Protein AF-A0AAD7WMU8-F1 (afdb_monomer_lite)

Foldseek 3Di:
DLVVLLVVLVVVVVVVCPPPPAQDKDWLVVSQVSSVVVCVVVVDDDPDRDDSVVSVVVNCVVPVQKDWDDDPPIIIIGGPVRVVVNVVVVVVPPCVVVVVVVVVVVVVVCCVVPVPPDDCPDDDPCVVVVVDDPVPVD

Organism: NCBI:txid143900

Sequence (138 aa):
MSAVVFAELVLYIEEARQDEETAPVFRLADLVQLYQSRIEQLGVQLDTRVHSTRLKQRLLAQFPDMRAHTKGKDILMAFEEDLGAALAKACELDSDSDAVHLAHAAQIVRRHMFGEAKPFTGFPEGCQEESVPPLLLA

Radius of gyration: 30.15 Å; chains: 1; bounding box: 74×45×69 Å

pLDDT: mean 85.84, std 9.11, range [57.94, 96.94]

Secondary structure (DSSP, 8-state):
-HHHHHHHHHHHHHHHHH-TTS--EEEHHHHHHHHHHHHHHTT---SS---HHHHHHHHHHH-TTEEEEEETTEEEEEETTTHHHHHHHHHHT-THHHHHHHHHHHHHHHHHHHTT------PPTTHHHHTS-GGG--

Structure (mmCIF, N/CA/C/O backbone):
data_AF-A0AAD7WMU8-F1
#
_entry.id   AF-A0AAD7WMU8-F1
#
loop_
_atom_site.group_PDB
_atom_site.id
_atom_site.type_symbol
_atom_site.label_atom_id
_atom_site.label_alt_id
_atom_site.label_comp_id
_atom_site.label_asym_id
_atom_site.label_entity_id
_atom_site.label_seq_id
_atom_site.pdbx_PDB_ins_code
_atom_site.Cartn_x
_atom_site.Cartn_y
_atom_site.Cartn_z
_atom_site.occupancy
_atom_site.B_iso_or_equiv
_atom_site.auth_seq_id
_atom_site.auth_comp_id
_atom_site.auth_asym_id
_atom_site.auth_atom_id
_atom_site.pdbx_PDB_model_num
ATOM 1 N N . MET A 1 1 ? -12.662 5.233 25.405 1.00 57.94 1 MET A N 1
ATOM 2 C CA . MET A 1 1 ? -11.529 5.765 24.611 1.00 57.94 1 MET A CA 1
ATOM 3 C C . MET A 1 1 ? -11.072 4.826 23.495 1.00 57.94 1 MET A C 1
ATOM 5 O O . MET A 1 1 ? -11.100 5.264 22.358 1.00 57.94 1 MET A O 1
ATOM 9 N N . SER A 1 2 ? -10.788 3.536 23.740 1.00 74.06 2 SER A N 1
ATOM 10 C CA . SER A 1 2 ? -10.477 2.567 22.656 1.00 74.06 2 SER A CA 1
ATOM 11 C C . SER A 1 2 ? -11.542 2.476 21.541 1.00 74.06 2 SER A C 1
ATOM 13 O O . SER A 1 2 ? -11.208 2.160 20.404 1.00 74.06 2 SER A O 1
ATOM 15 N N . ALA A 1 3 ? -12.815 2.751 21.847 1.00 84.50 3 ALA A N 1
ATOM 16 C CA . ALA A 1 3 ? -13.887 2.789 20.851 1.00 84.50 3 ALA A CA 1
ATOM 17 C C . ALA A 1 3 ? -13.800 4.001 19.906 1.00 84.50 3 ALA A C 1
ATOM 19 O O . ALA A 1 3 ? -14.032 3.835 18.719 1.00 84.50 3 ALA A O 1
ATOM 20 N N . VAL A 1 4 ? -13.415 5.181 20.413 1.00 88.19 4 VAL A N 1
ATOM 21 C CA . VAL A 1 4 ? -13.286 6.411 19.606 1.00 88.19 4 VAL A CA 1
ATOM 22 C C . VAL A 1 4 ? -12.143 6.261 18.612 1.00 88.19 4 VAL A C 1
ATOM 24 O O . VAL A 1 4 ? -12.347 6.430 17.4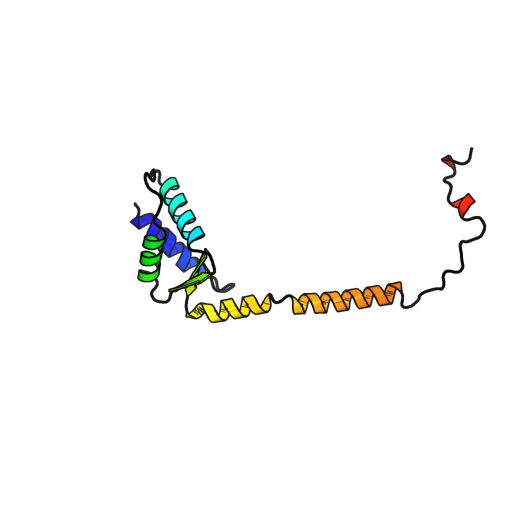21 1.00 88.19 4 VAL A O 1
ATOM 27 N N . VAL A 1 5 ? -10.976 5.820 19.084 1.00 91.19 5 VAL A N 1
ATOM 28 C CA . VAL A 1 5 ? -9.810 5.600 18.214 1.00 91.19 5 VAL A CA 1
ATOM 29 C C . VAL A 1 5 ? -10.068 4.498 17.185 1.00 91.19 5 VAL A C 1
ATOM 31 O O . VAL A 1 5 ? -9.568 4.543 16.067 1.00 91.19 5 VAL A O 1
ATOM 34 N N . PHE A 1 6 ? -10.876 3.497 17.544 1.00 92.62 6 PHE A N 1
ATOM 35 C CA . PHE A 1 6 ? -11.296 2.484 16.583 1.00 92.62 6 PHE A CA 1
ATOM 36 C C . PHE A 1 6 ? -12.246 3.058 15.531 1.00 92.62 6 PHE A C 1
ATOM 38 O O . PHE A 1 6 ? -12.079 2.743 14.363 1.00 92.62 6 PHE A O 1
ATOM 45 N N . ALA A 1 7 ? -13.202 3.902 15.923 1.00 94.06 7 ALA A N 1
ATOM 46 C CA . ALA A 1 7 ? -14.088 4.575 14.980 1.00 94.06 7 ALA A CA 1
ATOM 47 C C . ALA A 1 7 ? -13.308 5.495 14.025 1.00 94.06 7 ALA A C 1
ATOM 49 O O . ALA A 1 7 ? -13.572 5.479 12.833 1.00 94.06 7 ALA A O 1
ATOM 50 N N . GLU A 1 8 ? -12.298 6.221 14.514 1.00 93.31 8 GLU A N 1
ATOM 51 C CA . GLU A 1 8 ? -11.407 7.019 13.658 1.00 93.31 8 GLU A CA 1
ATOM 52 C C . GLU A 1 8 ? -10.622 6.149 12.665 1.00 93.31 8 GLU A C 1
ATOM 54 O O . GLU A 1 8 ? -10.492 6.510 11.501 1.00 93.31 8 GLU A O 1
ATOM 59 N N . LEU A 1 9 ? -10.134 4.980 13.095 1.00 94.81 9 LEU A N 1
ATOM 60 C CA . LEU A 1 9 ? -9.465 4.033 12.199 1.00 94.81 9 LEU A CA 1
ATOM 61 C C . LEU A 1 9 ? -10.416 3.482 11.125 1.00 94.81 9 LEU A C 1
ATOM 63 O O . LEU A 1 9 ? -10.000 3.268 9.992 1.00 94.81 9 LEU A O 1
ATOM 67 N N . VAL A 1 10 ? -11.677 3.236 11.489 1.00 95.50 10 VAL A N 1
ATOM 68 C CA . VAL A 1 10 ? -12.728 2.800 10.559 1.00 95.50 10 VAL A CA 1
ATOM 69 C C . VAL A 1 10 ? -13.016 3.895 9.535 1.00 95.50 10 VAL A C 1
ATOM 71 O O . VAL A 1 10 ? -12.975 3.603 8.346 1.00 95.50 10 VAL A O 1
ATOM 74 N N . LEU A 1 11 ? -13.197 5.143 9.980 1.00 94.94 11 LEU A N 1
ATOM 75 C CA . LEU A 1 11 ? -13.399 6.295 9.096 1.00 94.94 11 LEU A CA 1
ATOM 76 C C . LEU A 1 11 ? -12.232 6.472 8.119 1.00 94.94 11 LEU A C 1
ATOM 78 O O . LEU A 1 11 ? -12.459 6.612 6.926 1.00 94.94 11 LEU A O 1
ATOM 82 N N . TYR A 1 12 ? -10.988 6.367 8.594 1.00 94.38 12 TYR A N 1
ATOM 83 C CA . TYR A 1 12 ? -9.805 6.421 7.730 1.00 94.38 12 TYR A CA 1
ATOM 84 C C . TYR A 1 12 ? -9.827 5.355 6.620 1.00 94.38 12 TYR A C 1
ATOM 86 O O . TYR A 1 12 ? -9.478 5.635 5.476 1.00 94.38 12 TYR A O 1
ATOM 94 N N . ILE A 1 13 ? -10.235 4.124 6.947 1.00 94.19 13 ILE A N 1
ATOM 95 C CA . ILE A 1 13 ? -10.339 3.032 5.968 1.00 94.19 13 ILE A CA 1
ATOM 96 C C . ILE A 1 13 ? -11.471 3.300 4.966 1.00 94.19 13 ILE A C 1
ATOM 98 O O . ILE A 1 13 ? -11.300 3.029 3.780 1.00 94.19 13 ILE A O 1
ATOM 102 N N . GLU A 1 14 ? -12.611 3.820 5.425 1.00 92.88 14 GLU A N 1
ATOM 103 C CA . GLU A 1 14 ? -13.744 4.184 4.564 1.00 92.88 14 GLU A CA 1
ATOM 104 C C . GLU A 1 14 ? -13.388 5.326 3.606 1.00 92.88 14 GLU A C 1
ATOM 106 O O . GLU A 1 14 ? -13.688 5.236 2.420 1.00 92.88 14 GLU A O 1
ATOM 111 N N . GLU A 1 15 ? -12.701 6.361 4.092 1.00 91.88 15 GLU A N 1
ATOM 112 C CA . GLU A 1 15 ? -12.206 7.473 3.273 1.00 91.88 15 GLU A CA 1
ATOM 113 C C . GLU A 1 15 ? -11.206 6.982 2.220 1.00 91.88 15 GLU A C 1
ATOM 115 O O . GLU A 1 15 ? -11.333 7.315 1.045 1.00 91.88 15 GLU A O 1
ATOM 120 N N . ALA A 1 16 ? -10.260 6.123 2.610 1.00 89.56 16 ALA A N 1
ATOM 121 C CA . ALA A 1 16 ? -9.293 5.540 1.682 1.00 89.56 16 ALA A CA 1
ATOM 122 C C . ALA A 1 16 ? -9.941 4.623 0.627 1.00 89.56 16 ALA A C 1
ATOM 124 O O . ALA A 1 16 ? -9.393 4.469 -0.457 1.00 89.56 16 ALA A O 1
ATOM 125 N N . ARG A 1 17 ? -11.100 4.019 0.925 1.00 86.06 17 ARG A N 1
ATOM 126 C CA . ARG A 1 17 ? -11.891 3.228 -0.037 1.00 86.06 17 ARG A CA 1
ATOM 127 C C . ARG A 1 17 ? -12.625 4.094 -1.059 1.00 86.06 17 ARG A C 1
ATOM 129 O O . ARG A 1 17 ? -12.903 3.622 -2.152 1.00 86.06 17 ARG A O 1
ATOM 136 N N . GLN A 1 18 ? -12.958 5.334 -0.715 1.00 83.94 18 GLN A N 1
ATOM 137 C CA . GLN A 1 18 ? -13.630 6.259 -1.634 1.00 83.94 18 GLN A CA 1
ATOM 138 C C . GLN A 1 18 ? -12.670 6.907 -2.640 1.00 83.94 18 GLN A C 1
ATOM 140 O O . GLN A 1 18 ? -13.125 7.547 -3.586 1.00 83.94 18 GLN A O 1
ATOM 145 N N . ASP A 1 19 ? -11.360 6.757 -2.443 1.00 78.81 19 ASP A N 1
ATOM 146 C CA . ASP A 1 19 ? -10.352 7.230 -3.382 1.00 78.81 19 ASP A CA 1
ATOM 147 C C . ASP A 1 19 ? -10.283 6.298 -4.607 1.00 78.81 19 ASP A C 1
ATOM 149 O O . ASP A 1 19 ? -9.743 5.192 -4.554 1.00 78.81 19 ASP A O 1
ATOM 153 N N . GLU A 1 20 ? -10.863 6.747 -5.724 1.00 65.69 20 GLU A N 1
ATOM 154 C CA . GLU A 1 20 ? -10.958 5.981 -6.975 1.00 65.69 20 GLU A CA 1
ATOM 155 C C . GLU A 1 20 ? -9.603 5.774 -7.672 1.00 65.69 20 GLU A C 1
ATOM 157 O O . GLU A 1 20 ? -9.502 4.962 -8.594 1.00 65.69 20 GLU A O 1
ATOM 162 N N . GLU A 1 21 ? -8.546 6.489 -7.270 1.00 68.38 21 GLU A N 1
ATOM 163 C CA . GLU A 1 21 ? -7.272 6.428 -7.985 1.00 68.38 21 GLU A CA 1
ATOM 164 C C . GLU A 1 21 ? -6.559 5.088 -7.756 1.00 68.38 21 GLU A C 1
ATOM 166 O O . GLU A 1 21 ? -5.862 4.585 -8.644 1.00 68.38 21 GLU A O 1
ATOM 171 N N . THR A 1 22 ? -6.705 4.483 -6.572 1.00 69.50 22 THR A N 1
ATOM 172 C CA . THR A 1 22 ? -5.983 3.259 -6.202 1.00 69.50 22 THR A CA 1
ATOM 173 C C . THR A 1 22 ? -6.806 2.390 -5.260 1.00 69.50 22 THR A C 1
ATOM 175 O O . THR A 1 22 ? -7.051 2.779 -4.125 1.00 69.50 22 THR A O 1
ATOM 178 N N . ALA A 1 23 ? -7.115 1.161 -5.679 1.00 79.06 23 ALA A N 1
ATOM 179 C CA . ALA A 1 23 ? -7.664 0.132 -4.798 1.00 79.06 23 ALA A CA 1
ATOM 180 C C . ALA A 1 23 ? -6.800 -0.021 -3.523 1.00 79.06 23 ALA A C 1
ATOM 182 O O . ALA A 1 23 ? -5.629 -0.421 -3.624 1.00 79.06 23 ALA A O 1
ATOM 183 N N . PRO A 1 24 ? -7.325 0.306 -2.328 1.00 86.25 24 PRO A N 1
ATOM 184 C CA . PRO A 1 24 ? -6.493 0.425 -1.142 1.00 86.25 24 PRO A CA 1
ATOM 185 C C . PRO A 1 24 ? -6.105 -0.948 -0.584 1.00 86.25 24 PRO A C 1
ATOM 187 O O . PRO A 1 24 ? -6.938 -1.820 -0.328 1.00 86.25 24 PRO A O 1
ATOM 190 N N . VAL A 1 25 ? -4.807 -1.123 -0.329 1.00 90.50 25 VAL A N 1
ATOM 191 C CA . VAL A 1 25 ? -4.254 -2.292 0.365 1.00 90.50 25 VAL A CA 1
ATOM 192 C C . VAL A 1 25 ? -3.577 -1.827 1.647 1.00 90.50 25 VAL A C 1
ATOM 194 O O . VAL A 1 25 ? -2.577 -1.111 1.617 1.00 90.50 25 VAL A O 1
ATOM 197 N N . PHE A 1 26 ? -4.083 -2.277 2.791 1.00 93.56 26 PHE A N 1
ATOM 198 C CA . PHE A 1 26 ? -3.585 -1.869 4.101 1.00 93.56 26 PHE A CA 1
ATOM 199 C C . PHE A 1 26 ? -2.662 -2.925 4.699 1.00 93.56 26 PHE A C 1
ATOM 201 O O . PHE A 1 26 ? -3.001 -4.107 4.757 1.00 93.56 26 PHE A O 1
ATOM 208 N N . ARG A 1 27 ? -1.515 -2.521 5.249 1.00 95.06 27 ARG A N 1
ATOM 209 C CA . ARG A 1 27 ? -0.719 -3.414 6.103 1.00 95.06 27 ARG A CA 1
ATOM 210 C C . ARG A 1 27 ? -1.255 -3.361 7.526 1.00 95.06 27 ARG A C 1
ATOM 212 O O . ARG A 1 27 ? -1.370 -2.290 8.115 1.00 95.06 27 ARG A O 1
ATOM 219 N N . LEU A 1 28 ? -1.506 -4.520 8.133 1.00 96.19 28 LEU A N 1
ATOM 220 C CA . LEU A 1 28 ? -1.973 -4.589 9.520 1.00 96.19 28 LEU A CA 1
ATOM 221 C C . LEU A 1 28 ? -0.985 -3.928 10.493 1.00 96.19 28 LEU A C 1
ATOM 223 O O . LEU A 1 28 ? -1.412 -3.343 11.482 1.00 96.19 28 LEU A O 1
ATOM 227 N N . ALA A 1 29 ? 0.321 -4.020 10.228 1.00 94.81 29 ALA A N 1
ATOM 228 C CA . ALA A 1 29 ? 1.340 -3.368 11.048 1.00 94.81 29 ALA A CA 1
ATOM 229 C C . ALA A 1 29 ? 1.155 -1.841 11.084 1.00 94.81 29 ALA A C 1
ATOM 231 O O . ALA A 1 29 ? 1.188 -1.256 12.166 1.00 94.81 29 ALA A O 1
ATOM 232 N N . ASP A 1 30 ? 0.866 -1.230 9.932 1.00 94.81 30 ASP A N 1
ATOM 233 C CA . ASP A 1 30 ? 0.653 0.214 9.810 1.00 94.81 30 ASP A CA 1
ATOM 234 C C . ASP A 1 30 ? -0.634 0.639 10.522 1.00 94.81 30 ASP A C 1
ATOM 236 O O . ASP A 1 30 ? -0.636 1.609 11.274 1.00 94.81 30 ASP A O 1
ATOM 240 N N . LEU A 1 31 ? -1.716 -0.135 10.379 1.00 95.12 31 LEU A N 1
ATOM 241 C CA . LEU A 1 31 ? -2.973 0.137 11.088 1.00 95.12 31 LEU A CA 1
ATOM 242 C C . LEU A 1 31 ? -2.828 -0.005 12.607 1.00 95.12 31 LEU A C 1
ATOM 244 O O . LEU A 1 31 ? -3.420 0.764 13.361 1.00 95.12 31 LEU A O 1
ATOM 248 N N . VAL A 1 32 ? -2.035 -0.975 13.077 1.00 94.25 32 VAL A N 1
ATOM 249 C CA . VAL A 1 32 ? -1.708 -1.112 14.504 1.00 94.25 32 VAL A CA 1
ATOM 250 C C . VAL A 1 32 ? -0.938 0.109 14.988 1.00 94.25 32 VAL A C 1
ATOM 252 O O . VAL A 1 32 ? -1.271 0.637 16.047 1.00 94.25 32 VAL A O 1
ATOM 255 N N . GLN A 1 33 ? 0.052 0.569 14.223 1.00 93.38 33 GLN A N 1
ATOM 256 C CA . GLN A 1 33 ? 0.830 1.752 14.568 1.00 93.38 33 GLN A CA 1
ATOM 257 C C . GLN A 1 33 ? -0.048 3.009 14.601 1.00 93.38 33 GLN A C 1
ATOM 259 O O . GLN A 1 33 ? -0.011 3.737 15.587 1.00 93.38 33 GLN A O 1
ATOM 264 N N . LEU A 1 34 ? -0.891 3.223 13.589 1.00 92.94 34 LEU A N 1
ATOM 265 C CA . LEU A 1 34 ? -1.806 4.365 13.520 1.00 92.94 34 LEU A CA 1
ATOM 266 C C . LEU A 1 34 ? -2.776 4.371 14.707 1.00 92.94 34 LEU A C 1
ATOM 268 O O . LEU A 1 34 ? -2.946 5.386 15.383 1.00 92.94 34 LEU A O 1
ATOM 272 N N . TYR A 1 35 ? -3.336 3.205 15.032 1.00 92.31 35 TYR A N 1
ATOM 273 C CA . TYR A 1 35 ? -4.199 3.020 16.194 1.00 92.31 35 TYR A CA 1
ATOM 274 C C . TYR A 1 35 ? -3.468 3.291 17.522 1.00 92.31 35 TYR A C 1
ATOM 276 O O . TYR A 1 35 ? -4.034 3.912 18.420 1.00 92.31 35 TYR A O 1
ATOM 284 N N . GLN A 1 36 ? -2.210 2.858 17.664 1.00 90.62 36 GLN A N 1
ATOM 285 C CA . GLN A 1 36 ? -1.387 3.133 18.848 1.00 90.62 36 GLN A CA 1
ATOM 286 C C . GLN A 1 36 ? -1.083 4.622 18.999 1.00 90.62 36 GLN A C 1
ATOM 288 O O . GLN A 1 36 ? -1.388 5.199 20.042 1.00 90.62 36 GLN A O 1
ATOM 293 N N . SER A 1 37 ? -0.556 5.251 17.947 1.00 90.25 37 SER A N 1
ATOM 294 C CA . SER A 1 37 ? -0.213 6.673 17.949 1.00 90.25 37 SER A CA 1
ATOM 295 C C . SER A 1 37 ? -1.422 7.541 18.282 1.00 90.25 37 SER A C 1
ATOM 297 O O . SER A 1 37 ? -1.302 8.524 19.010 1.00 90.25 37 SER A O 1
ATOM 299 N N . ARG A 1 38 ? -2.613 7.161 17.810 1.00 89.56 38 ARG A N 1
ATOM 300 C CA . ARG A 1 38 ? -3.834 7.912 18.090 1.00 89.56 38 ARG A CA 1
ATOM 301 C C . ARG A 1 38 ? -4.322 7.765 19.535 1.00 89.56 38 ARG A C 1
ATOM 303 O O . ARG A 1 38 ? -4.824 8.730 20.102 1.00 89.56 38 ARG A O 1
ATOM 310 N N . ILE A 1 39 ? -4.124 6.604 20.167 1.00 88.31 39 ILE A N 1
ATOM 311 C CA . ILE A 1 39 ? -4.383 6.438 21.609 1.00 88.31 39 ILE A CA 1
ATOM 312 C C . ILE A 1 39 ? -3.452 7.337 22.433 1.00 88.31 39 ILE A C 1
ATOM 314 O O . ILE A 1 39 ? -3.919 8.019 23.346 1.00 88.31 39 ILE A O 1
ATOM 318 N N . GLU A 1 40 ? -2.165 7.364 22.090 1.00 87.69 40 GLU A N 1
ATOM 319 C CA . GLU A 1 40 ? -1.160 8.181 22.781 1.00 87.69 40 GLU A CA 1
ATOM 320 C C . GLU A 1 40 ? -1.453 9.684 22.640 1.00 87.69 40 GLU A C 1
ATOM 322 O O . GLU A 1 40 ? -1.395 10.420 23.624 1.00 87.69 40 GLU A O 1
ATOM 327 N N . GLN A 1 41 ? -1.859 10.136 21.446 1.00 86.25 41 GLN A N 1
ATOM 328 C CA . GLN A 1 41 ? -2.260 11.528 21.185 1.00 86.25 41 GLN A CA 1
ATOM 329 C C . GLN A 1 41 ? -3.444 11.993 22.043 1.00 86.25 41 GLN A C 1
ATOM 331 O O . GLN A 1 41 ? -3.528 13.170 22.387 1.00 86.25 41 GLN A O 1
ATOM 336 N N . LEU A 1 42 ? -4.348 11.084 22.417 1.00 84.44 42 LEU A N 1
ATOM 337 C CA . LEU A 1 42 ? -5.483 11.383 23.294 1.00 84.44 42 LEU A CA 1
ATOM 338 C C . LEU A 1 42 ? -5.112 11.367 24.789 1.00 84.44 42 LEU A C 1
ATOM 340 O O . LEU A 1 42 ? -5.996 11.411 25.644 1.00 84.44 42 LEU A O 1
ATOM 344 N N . GLY A 1 43 ? -3.816 11.309 25.116 1.00 77.50 43 GLY A N 1
ATOM 345 C CA . GLY A 1 43 ? -3.306 11.390 26.485 1.00 77.50 43 GLY A CA 1
ATOM 346 C C . GLY A 1 43 ? -3.439 10.093 27.282 1.00 77.50 43 GLY A C 1
ATOM 347 O O . GLY A 1 43 ? -3.289 10.106 28.503 1.00 77.50 43 GLY A O 1
ATOM 348 N N . VAL A 1 44 ? -3.722 8.968 26.620 1.00 77.69 44 VAL A N 1
ATOM 349 C CA . VAL A 1 44 ? -3.813 7.659 27.273 1.00 77.69 44 VAL A CA 1
ATOM 350 C C . VAL A 1 44 ? -2.456 6.974 27.189 1.00 77.69 44 VAL A C 1
ATOM 352 O O . VAL A 1 44 ? -2.013 6.604 26.102 1.00 77.69 44 VAL A O 1
ATOM 355 N N . GLN A 1 45 ? -1.809 6.754 28.335 1.00 71.06 45 GLN A N 1
ATOM 356 C CA . GLN A 1 45 ? -0.652 5.865 28.373 1.00 71.06 45 GLN A CA 1
ATOM 357 C C . GLN A 1 45 ? -1.104 4.424 28.135 1.00 71.06 45 GLN A C 1
ATOM 359 O O . GLN A 1 45 ? -1.958 3.885 28.841 1.00 71.06 45 GLN A O 1
ATOM 364 N N . LEU A 1 46 ? -0.547 3.805 27.099 1.00 69.75 46 LEU A N 1
ATOM 365 C CA . LEU A 1 46 ? -0.721 2.384 26.847 1.00 69.75 46 LEU A CA 1
ATOM 366 C C . LEU A 1 46 ? 0.238 1.603 27.748 1.00 69.75 46 LEU A C 1
ATOM 368 O O . LEU A 1 46 ? 1.383 1.368 27.380 1.00 69.75 46 LEU A O 1
ATOM 372 N N . ASP A 1 47 ? -0.259 1.123 28.887 1.00 65.06 47 ASP A N 1
ATOM 373 C CA . ASP A 1 47 ? 0.496 0.196 29.750 1.00 65.06 47 ASP A CA 1
ATOM 374 C C . ASP A 1 47 ? 0.772 -1.153 29.057 1.00 65.06 47 ASP A C 1
ATOM 376 O O . ASP A 1 47 ? 1.609 -1.945 29.489 1.00 65.06 47 ASP A O 1
ATOM 380 N N . THR A 1 48 ? 0.051 -1.443 27.968 1.00 69.50 48 THR A N 1
ATOM 381 C CA . THR A 1 48 ? 0.165 -2.688 27.204 1.00 69.50 48 THR A CA 1
ATOM 382 C C . THR A 1 48 ? 0.168 -2.441 25.701 1.00 69.50 48 THR A C 1
ATOM 384 O O . THR A 1 48 ? -0.556 -1.600 25.167 1.00 69.50 48 THR A O 1
ATOM 387 N N . ARG A 1 49 ? 0.982 -3.230 24.991 1.00 78.00 49 ARG A N 1
ATOM 388 C CA . ARG A 1 49 ? 1.059 -3.206 23.527 1.00 78.00 49 ARG A CA 1
ATOM 389 C C . ARG A 1 49 ? -0.290 -3.592 22.918 1.00 78.00 49 ARG A C 1
ATOM 391 O O . ARG A 1 49 ? -0.934 -4.543 23.358 1.00 78.00 49 ARG A O 1
ATOM 398 N N . VAL A 1 50 ? -0.693 -2.902 21.852 1.00 84.19 50 VAL A N 1
ATOM 399 C CA . VAL A 1 50 ? -1.918 -3.242 21.120 1.00 84.19 50 VAL A CA 1
ATOM 400 C C . VAL A 1 50 ? -1.777 -4.632 20.498 1.00 84.19 50 VAL A C 1
ATOM 402 O O . VAL A 1 50 ? -0.842 -4.912 19.749 1.00 84.19 50 VAL A O 1
ATOM 405 N N . HIS A 1 51 ? -2.732 -5.512 20.796 1.00 89.12 51 HIS A N 1
ATOM 406 C CA . HIS A 1 51 ? -2.791 -6.843 20.202 1.00 89.12 51 HIS A CA 1
ATOM 407 C C . HIS A 1 51 ? -3.273 -6.766 18.750 1.00 89.12 51 HIS A C 1
ATOM 409 O O . HIS A 1 51 ? -4.472 -6.620 18.492 1.00 89.12 51 HIS A O 1
ATOM 415 N N . SER A 1 52 ? -2.345 -6.930 17.807 1.00 91.06 52 SER A N 1
ATOM 416 C CA . SER A 1 52 ? -2.616 -6.925 16.363 1.00 91.06 52 SER A CA 1
ATOM 417 C C . SER A 1 52 ? -3.689 -7.940 15.958 1.00 91.06 52 SER A C 1
ATOM 419 O O . SER A 1 52 ? -4.590 -7.602 15.197 1.00 91.06 52 SER A O 1
ATOM 421 N N . THR A 1 53 ? -3.672 -9.150 16.529 1.00 93.12 53 THR A N 1
ATOM 422 C CA . THR A 1 53 ? -4.685 -10.188 16.266 1.00 93.12 53 THR A CA 1
ATOM 423 C C . THR A 1 53 ? -6.095 -9.728 16.626 1.00 93.12 53 THR A C 1
ATOM 425 O O . THR A 1 53 ? -7.024 -9.934 15.847 1.00 93.12 53 THR A O 1
ATOM 428 N N . ARG A 1 54 ? -6.257 -9.062 17.777 1.00 93.31 54 ARG A N 1
ATOM 429 C CA . ARG A 1 54 ? -7.559 -8.562 18.233 1.00 93.31 54 ARG A CA 1
ATOM 430 C C . ARG A 1 54 ? -8.024 -7.382 17.385 1.00 93.31 54 ARG A C 1
ATOM 432 O O . ARG A 1 54 ? -9.204 -7.302 17.062 1.00 93.31 54 ARG A O 1
ATOM 439 N N . LEU A 1 55 ? -7.112 -6.477 17.020 1.00 94.12 55 LEU A N 1
ATOM 440 C CA . LEU A 1 55 ? -7.438 -5.357 16.135 1.00 94.12 55 LEU A CA 1
ATOM 441 C C . LEU A 1 55 ? -7.884 -5.862 14.758 1.00 94.12 55 LEU A C 1
ATOM 443 O O . LEU A 1 55 ? -8.943 -5.462 14.288 1.00 94.12 55 LEU A O 1
ATOM 447 N N . LYS A 1 56 ? -7.150 -6.821 14.180 1.00 95.94 56 LYS A N 1
ATOM 448 C CA . LYS A 1 56 ? -7.512 -7.488 12.923 1.00 95.94 56 LYS A CA 1
ATOM 449 C C . LYS A 1 56 ? -8.921 -8.074 12.977 1.00 95.94 56 LYS A C 1
ATOM 451 O O . LYS A 1 56 ? -9.720 -7.817 12.092 1.00 95.94 56 LYS A O 1
ATOM 456 N N . GLN A 1 57 ? -9.242 -8.841 14.022 1.00 96.44 57 GLN A N 1
ATOM 457 C CA . GLN A 1 57 ? -10.571 -9.446 14.171 1.00 96.44 57 GLN A CA 1
ATOM 458 C C . GLN A 1 57 ? -11.687 -8.400 14.244 1.00 96.44 57 GLN A C 1
ATOM 460 O O . GLN A 1 57 ? -12.737 -8.598 13.646 1.00 96.44 57 GLN A O 1
ATOM 465 N N . ARG A 1 58 ? -11.459 -7.281 14.941 1.00 95.88 58 ARG A N 1
ATOM 466 C CA . ARG A 1 58 ? -12.434 -6.184 15.006 1.00 95.88 58 ARG A CA 1
ATOM 467 C C . ARG A 1 58 ? -12.637 -5.512 13.651 1.00 95.88 58 ARG A C 1
ATOM 469 O O . ARG A 1 58 ? -13.771 -5.210 13.314 1.00 95.88 58 ARG A O 1
ATOM 476 N N . LEU A 1 59 ? -11.563 -5.300 12.890 1.00 96.44 59 LEU A N 1
ATOM 477 C CA . LEU A 1 59 ? -11.641 -4.711 11.550 1.00 96.44 59 LEU A CA 1
ATOM 478 C C . LEU A 1 59 ? -12.383 -5.635 10.578 1.00 96.44 59 LEU A C 1
ATOM 480 O O . LEU A 1 59 ? -13.310 -5.188 9.922 1.00 96.44 59 LEU A O 1
ATOM 484 N N . LEU A 1 60 ? -12.072 -6.934 10.572 1.00 96.31 60 LEU A N 1
ATOM 485 C CA . LEU A 1 60 ? -12.786 -7.916 9.743 1.00 96.31 60 LEU A CA 1
ATOM 486 C C . LEU A 1 60 ? -14.264 -8.078 10.138 1.00 96.31 60 LEU A C 1
ATOM 488 O O . LEU A 1 60 ? -15.090 -8.420 9.302 1.00 96.31 60 LEU A O 1
ATOM 492 N N . ALA A 1 61 ? -14.610 -7.854 11.408 1.00 96.44 61 ALA A N 1
ATOM 493 C CA . ALA A 1 61 ? -16.005 -7.844 11.843 1.00 96.44 61 ALA A CA 1
ATOM 494 C C . ALA A 1 61 ? -16.749 -6.571 11.403 1.00 96.44 61 ALA A C 1
ATOM 496 O O . ALA A 1 61 ? -17.949 -6.632 11.155 1.00 96.44 61 ALA A O 1
ATOM 497 N N . GLN A 1 62 ? -16.048 -5.435 11.321 1.00 96.69 62 GLN A N 1
ATOM 498 C CA . GLN A 1 62 ? -16.605 -4.162 10.860 1.00 96.69 62 GLN A CA 1
ATOM 499 C C . GLN A 1 62 ? -16.762 -4.112 9.334 1.00 96.69 62 GLN A C 1
ATOM 501 O O . GLN A 1 62 ? -17.711 -3.506 8.849 1.00 96.69 62 GLN A O 1
ATOM 506 N N . PHE A 1 63 ? -15.854 -4.758 8.600 1.00 95.19 63 PHE A N 1
ATOM 507 C CA . PHE A 1 63 ? -15.813 -4.798 7.139 1.00 95.19 63 PHE A CA 1
ATOM 508 C C . PHE 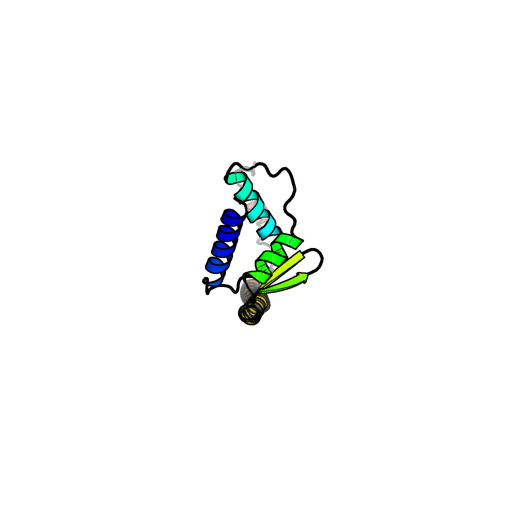A 1 63 ? -15.938 -6.249 6.644 1.00 95.19 63 PHE A C 1
ATOM 510 O O . PHE A 1 63 ? -14.922 -6.928 6.474 1.00 95.19 63 PHE A O 1
ATOM 517 N N . PRO A 1 64 ? -17.166 -6.769 6.445 1.00 93.69 64 PRO A N 1
ATOM 518 C CA . PRO A 1 64 ? -17.384 -8.170 6.069 1.00 93.69 64 PRO A CA 1
ATOM 519 C C . PRO A 1 64 ? -16.812 -8.559 4.697 1.00 93.69 64 PRO A C 1
ATOM 521 O O . PRO A 1 64 ? -16.551 -9.734 4.442 1.00 93.69 64 PRO A O 1
ATOM 524 N N . ASP A 1 65 ? -16.639 -7.575 3.821 1.00 93.75 65 ASP A N 1
ATOM 525 C CA . ASP A 1 65 ? -16.068 -7.650 2.475 1.00 93.75 65 ASP A CA 1
ATOM 526 C C . ASP A 1 65 ? -14.533 -7.523 2.456 1.00 93.75 65 ASP A C 1
ATOM 528 O O . ASP A 1 65 ? -13.898 -7.707 1.416 1.00 93.75 65 ASP A O 1
ATOM 532 N N . MET A 1 66 ? -13.913 -7.247 3.605 1.00 94.19 66 MET A N 1
ATOM 533 C CA . MET A 1 66 ? -12.465 -7.180 3.748 1.00 94.19 66 MET A CA 1
ATOM 534 C C . MET A 1 66 ? -11.863 -8.561 4.019 1.00 94.19 66 MET A C 1
ATOM 536 O O . MET A 1 66 ? -12.333 -9.342 4.851 1.00 94.19 66 MET A O 1
ATOM 540 N N . ARG A 1 67 ? -10.744 -8.855 3.358 1.00 94.19 67 ARG A N 1
ATOM 541 C CA . ARG A 1 67 ? -9.971 -10.088 3.524 1.00 94.19 67 ARG A CA 1
ATOM 542 C C . ARG A 1 67 ? -8.573 -9.787 4.032 1.00 94.19 67 ARG A C 1
ATOM 544 O O . ARG A 1 67 ? -7.968 -8.782 3.678 1.00 94.19 67 ARG A O 1
ATOM 551 N N . ALA A 1 68 ? -8.048 -10.691 4.857 1.00 94.56 68 ALA A N 1
ATOM 552 C CA . ALA A 1 68 ? -6.668 -10.645 5.325 1.00 94.56 68 ALA A CA 1
ATOM 553 C C . ALA A 1 68 ? -5.825 -11.700 4.595 1.00 94.56 68 ALA A C 1
ATOM 555 O O . ALA A 1 68 ? -6.136 -12.891 4.644 1.00 94.56 68 ALA A O 1
ATOM 556 N N . HIS A 1 69 ? -4.728 -11.266 3.986 1.00 92.31 69 HIS A N 1
ATOM 557 C CA . HIS A 1 69 ? -3.795 -12.090 3.229 1.00 92.31 69 HIS A CA 1
ATOM 558 C C . HIS A 1 69 ? -2.415 -12.065 3.887 1.00 92.31 69 HIS A C 1
ATOM 560 O O . HIS A 1 69 ? -1.811 -11.010 4.077 1.00 92.31 69 HIS A O 1
ATOM 566 N N . THR A 1 70 ? -1.897 -13.241 4.232 1.00 93.56 70 THR A N 1
ATOM 567 C CA . THR A 1 70 ? -0.552 -13.370 4.802 1.00 93.56 70 THR A CA 1
ATOM 568 C C . THR A 1 70 ? 0.484 -13.379 3.683 1.00 93.56 70 THR A C 1
ATOM 570 O O . THR A 1 70 ? 0.456 -14.255 2.819 1.00 93.56 70 THR A O 1
ATOM 573 N N . LYS A 1 71 ? 1.434 -12.443 3.726 1.00 86.44 71 LYS A N 1
ATOM 574 C CA . LYS A 1 71 ? 2.585 -12.372 2.820 1.00 86.44 71 LYS A CA 1
ATOM 575 C C . LYS A 1 71 ? 3.867 -12.360 3.649 1.00 86.44 71 LYS A C 1
ATOM 577 O O . LYS A 1 71 ? 4.318 -11.323 4.127 1.00 86.44 71 LYS A O 1
ATOM 582 N N . GLY A 1 72 ? 4.459 -13.537 3.849 1.00 89.69 72 GLY A N 1
ATOM 583 C CA . GLY A 1 72 ? 5.622 -13.685 4.726 1.00 89.69 72 GLY A CA 1
ATOM 584 C C . GLY A 1 72 ? 5.281 -13.323 6.176 1.00 89.69 72 GLY A C 1
ATOM 585 O O . GLY A 1 72 ? 4.442 -13.978 6.790 1.00 89.69 72 GLY A O 1
ATOM 586 N N . LYS A 1 73 ? 5.943 -12.294 6.724 1.00 88.19 73 LYS A N 1
ATOM 587 C CA . LYS A 1 73 ? 5.665 -11.769 8.077 1.00 88.19 73 LYS A CA 1
ATOM 588 C C . LYS A 1 73 ? 4.545 -10.727 8.104 1.00 88.19 73 LYS A C 1
ATOM 590 O O . LYS A 1 73 ? 4.040 -10.422 9.184 1.00 88.19 73 LYS A O 1
ATOM 595 N N . ASP A 1 74 ? 4.165 -10.202 6.944 1.00 92.31 74 ASP A N 1
ATOM 596 C CA . ASP A 1 74 ? 3.161 -9.156 6.835 1.00 92.31 74 ASP A CA 1
ATOM 597 C C . ASP A 1 74 ? 1.763 -9.746 6.657 1.00 92.31 74 ASP A C 1
ATOM 599 O O . ASP A 1 74 ? 1.564 -10.798 6.044 1.00 92.31 74 ASP A O 1
ATOM 603 N N . ILE A 1 75 ? 0.777 -9.031 7.194 1.00 95.38 75 ILE A N 1
ATOM 604 C CA . ILE A 1 75 ? -0.641 -9.290 6.953 1.00 95.38 75 ILE A CA 1
ATOM 605 C C . ILE A 1 75 ? -1.176 -8.083 6.195 1.00 95.38 75 ILE A C 1
ATOM 607 O O . ILE A 1 75 ? -1.220 -6.980 6.742 1.00 95.38 75 ILE A O 1
ATOM 611 N N . LEU A 1 76 ? -1.553 -8.307 4.942 1.00 94.50 76 LEU A N 1
ATOM 612 C CA . LEU A 1 76 ? -2.212 -7.329 4.086 1.00 94.50 76 LEU A CA 1
ATOM 613 C C . LEU A 1 76 ? -3.722 -7.471 4.250 1.00 94.50 76 LEU A C 1
ATOM 615 O O . LEU A 1 76 ? -4.218 -8.586 4.401 1.00 94.50 76 LEU A O 1
ATOM 619 N N . MET A 1 77 ? -4.448 -6.366 4.229 1.00 94.25 77 MET A N 1
ATOM 620 C CA . MET A 1 77 ? -5.901 -6.344 4.250 1.00 94.25 77 MET A CA 1
ATOM 621 C C . MET A 1 77 ? -6.402 -5.555 3.050 1.00 94.25 77 MET A C 1
ATOM 623 O O . MET A 1 77 ? -5.936 -4.442 2.818 1.00 94.25 77 MET A O 1
ATOM 627 N N . ALA A 1 78 ? -7.316 -6.145 2.293 1.00 92.69 78 ALA A N 1
ATOM 628 C CA . ALA A 1 78 ? -7.878 -5.562 1.081 1.00 92.69 78 ALA A CA 1
ATOM 629 C C . ALA A 1 78 ? -9.351 -5.958 0.960 1.00 92.69 78 ALA A C 1
ATOM 631 O O . ALA A 1 78 ? -9.755 -7.000 1.487 1.00 92.69 78 ALA A O 1
ATOM 632 N N . PHE A 1 79 ? -10.143 -5.136 0.281 1.00 92.19 79 PHE A N 1
ATOM 633 C CA . PHE A 1 79 ? -11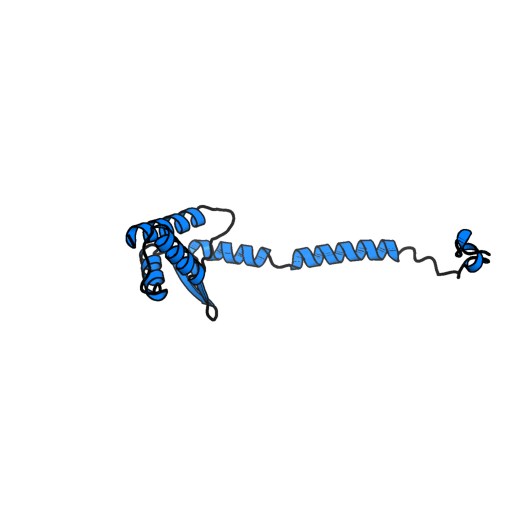.531 -5.459 -0.035 1.00 92.19 79 PHE A CA 1
ATOM 634 C C . PHE A 1 79 ? -11.600 -6.407 -1.234 1.00 92.19 79 PHE A C 1
ATOM 636 O O . PHE A 1 79 ? -10.781 -6.339 -2.151 1.00 92.19 79 PHE A O 1
ATOM 643 N N . GLU A 1 80 ? -12.560 -7.331 -1.207 1.00 88.69 80 GLU A N 1
ATOM 644 C CA . GLU A 1 80 ? -12.688 -8.378 -2.227 1.00 88.69 80 GLU A CA 1
ATOM 645 C C . GLU A 1 80 ? -12.988 -7.800 -3.622 1.00 88.69 80 GLU A C 1
ATOM 647 O O . GLU A 1 80 ? -12.432 -8.271 -4.613 1.00 88.69 80 GLU A O 1
ATOM 652 N N . GLU A 1 81 ? -13.795 -6.738 -3.691 1.00 86.12 81 GLU A N 1
ATOM 653 C CA . GLU A 1 81 ? -14.121 -6.023 -4.934 1.00 86.12 81 GLU A CA 1
ATOM 654 C C . GLU A 1 81 ? -12.925 -5.267 -5.532 1.00 86.12 81 GLU A C 1
ATOM 656 O O . GLU A 1 81 ? -12.755 -5.227 -6.751 1.00 86.12 81 GLU A O 1
ATOM 661 N N . ASP A 1 82 ? -12.042 -4.759 -4.675 1.00 82.62 82 ASP A N 1
ATOM 662 C CA . ASP A 1 82 ? -10.904 -3.924 -5.061 1.00 82.62 82 ASP A CA 1
ATOM 663 C C . ASP A 1 82 ? -9.681 -4.745 -5.482 1.00 82.62 82 ASP A C 1
ATOM 665 O O . ASP A 1 82 ? -8.749 -4.230 -6.104 1.00 82.62 82 ASP A O 1
ATOM 669 N N . LEU A 1 83 ? -9.667 -6.047 -5.178 1.00 81.06 83 LEU A N 1
ATOM 670 C CA . LEU A 1 83 ? -8.518 -6.909 -5.440 1.00 81.06 83 LEU A CA 1
ATOM 671 C C . LEU A 1 83 ? -8.176 -6.974 -6.936 1.00 81.06 83 LEU A C 1
ATOM 673 O O . LEU A 1 83 ? -7.000 -6.977 -7.297 1.00 81.06 83 LEU A O 1
ATOM 677 N N . GLY A 1 84 ? -9.188 -6.996 -7.809 1.00 80.19 84 GLY A N 1
ATOM 678 C CA . GLY A 1 84 ? -8.990 -7.000 -9.260 1.00 80.19 84 GLY A CA 1
ATOM 679 C C . GLY A 1 84 ? -8.313 -5.722 -9.759 1.00 80.19 84 GLY A C 1
ATOM 680 O O . GLY A 1 84 ? -7.336 -5.799 -10.501 1.00 80.19 84 GLY A O 1
ATOM 681 N N . ALA A 1 85 ? -8.783 -4.561 -9.299 1.00 81.31 85 ALA A N 1
ATOM 682 C CA . ALA A 1 85 ? -8.202 -3.265 -9.642 1.00 81.31 85 ALA A CA 1
ATOM 683 C C . ALA A 1 85 ? -6.783 -3.102 -9.068 1.00 81.31 85 ALA A C 1
ATOM 685 O O . ALA A 1 85 ? -5.881 -2.649 -9.772 1.00 81.31 85 ALA A O 1
ATOM 686 N N . ALA A 1 86 ? -6.548 -3.548 -7.829 1.00 78.75 86 ALA A N 1
ATOM 687 C CA . ALA A 1 86 ? -5.220 -3.545 -7.216 1.00 78.75 86 ALA A CA 1
ATOM 688 C C . ALA A 1 86 ? -4.221 -4.405 -8.006 1.00 78.75 86 ALA A C 1
ATOM 690 O O . ALA A 1 86 ? -3.077 -3.999 -8.214 1.00 78.75 86 ALA A O 1
ATOM 691 N N . LEU A 1 87 ? -4.650 -5.586 -8.466 1.00 80.00 87 LEU A N 1
ATOM 692 C CA . LEU A 1 87 ? -3.832 -6.462 -9.305 1.00 80.00 87 LEU A CA 1
ATOM 693 C C . LEU A 1 87 ? -3.577 -5.848 -10.684 1.00 80.00 87 LEU A C 1
ATOM 695 O O . LEU A 1 87 ? -2.434 -5.849 -11.128 1.00 80.00 87 LEU A O 1
ATOM 699 N N . ALA A 1 88 ? -4.604 -5.292 -11.333 1.00 80.25 88 ALA A N 1
ATOM 700 C CA . ALA A 1 88 ? -4.462 -4.629 -12.628 1.00 80.25 88 ALA A CA 1
ATOM 701 C C . ALA A 1 88 ? -3.440 -3.485 -12.562 1.00 80.25 88 ALA A C 1
ATOM 703 O O . ALA A 1 88 ? -2.499 -3.462 -13.350 1.00 80.25 88 ALA A O 1
ATOM 704 N N . LYS A 1 89 ? -3.537 -2.614 -11.551 1.00 75.00 89 LYS A N 1
ATOM 705 C CA . LYS A 1 89 ? -2.591 -1.509 -11.346 1.00 75.00 89 LYS A CA 1
ATOM 706 C C . LYS A 1 89 ? -1.174 -1.993 -11.014 1.00 75.00 89 LYS A C 1
ATOM 708 O O . LYS A 1 89 ? -0.194 -1.405 -11.461 1.00 75.00 89 LYS A O 1
ATOM 713 N N . ALA A 1 90 ? -1.039 -3.092 -10.268 1.00 74.75 90 ALA A N 1
ATOM 714 C CA . ALA A 1 90 ? 0.263 -3.717 -10.032 1.00 74.75 90 ALA A CA 1
ATOM 715 C C . ALA A 1 90 ? 0.887 -4.289 -11.318 1.00 74.75 90 ALA A C 1
ATOM 717 O O . ALA A 1 90 ? 2.108 -4.282 -11.446 1.00 74.75 90 ALA A O 1
ATOM 718 N N . CYS A 1 91 ? 0.067 -4.760 -12.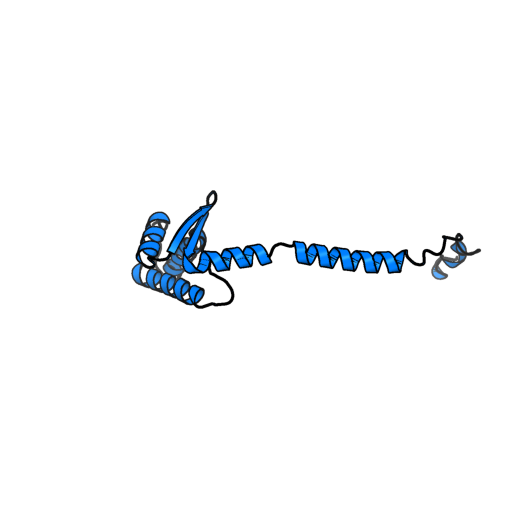262 1.00 74.88 91 CYS A N 1
ATOM 719 C CA . CYS A 1 91 ? 0.510 -5.180 -13.591 1.00 74.88 91 CYS A CA 1
ATOM 720 C C . CYS A 1 91 ? 0.797 -3.996 -14.530 1.00 74.88 91 CYS A C 1
ATOM 722 O O . CYS A 1 91 ? 1.656 -4.117 -15.389 1.00 74.88 91 CYS A O 1
ATOM 724 N N . GLU A 1 92 ? 0.133 -2.849 -14.380 1.00 70.75 92 GLU A N 1
ATOM 725 C CA . GLU A 1 92 ? 0.463 -1.627 -15.138 1.00 70.75 92 GLU A CA 1
ATOM 726 C C . GLU A 1 92 ? 1.815 -1.026 -14.728 1.00 70.75 92 GLU A C 1
ATOM 728 O O . GLU A 1 92 ? 2.500 -0.424 -15.550 1.00 70.75 92 GLU A O 1
ATOM 733 N N . LEU A 1 93 ? 2.225 -1.230 -13.472 1.00 63.44 93 LEU A N 1
ATOM 734 C CA . LEU A 1 93 ? 3.569 -0.907 -12.980 1.00 63.44 93 LEU A CA 1
ATOM 735 C C . LEU A 1 93 ? 4.659 -1.850 -13.519 1.00 63.44 93 LEU A C 1
ATOM 737 O O . LEU A 1 93 ? 5.833 -1.679 -13.174 1.00 63.44 93 LEU A O 1
ATOM 741 N N . ASP A 1 94 ? 4.299 -2.847 -14.334 1.00 67.31 94 ASP A N 1
ATOM 742 C CA . ASP A 1 94 ? 5.281 -3.670 -15.025 1.00 67.31 94 ASP A CA 1
ATOM 743 C C . ASP A 1 94 ? 6.129 -2.772 -15.935 1.00 67.31 94 ASP A C 1
ATOM 745 O O . ASP A 1 94 ? 5.646 -2.093 -16.846 1.00 67.31 94 ASP A O 1
ATOM 749 N N . SER A 1 95 ? 7.423 -2.707 -15.623 1.00 70.00 95 SER A N 1
ATOM 750 C CA . SER A 1 95 ? 8.354 -1.716 -16.175 1.00 70.00 95 SER A CA 1
ATOM 751 C C . SER A 1 95 ? 8.716 -1.998 -17.635 1.00 70.00 95 SER A C 1
ATOM 753 O O . SER A 1 95 ? 9.576 -1.326 -18.201 1.00 70.00 95 SER A O 1
ATOM 755 N N . ASP A 1 96 ? 8.075 -2.988 -18.250 1.00 81.06 96 ASP A N 1
ATOM 756 C CA . ASP A 1 96 ? 8.257 -3.383 -19.639 1.00 81.06 96 ASP A CA 1
ATOM 757 C C . ASP A 1 96 ? 8.002 -2.222 -20.602 1.00 81.06 96 ASP A C 1
ATOM 759 O O . ASP A 1 96 ? 8.775 -2.022 -21.542 1.00 81.06 96 ASP A O 1
ATOM 763 N N . SER A 1 97 ? 6.969 -1.406 -20.357 1.00 81.12 97 SER A N 1
ATOM 764 C CA . SER A 1 97 ? 6.698 -0.244 -21.210 1.00 81.12 97 SER A CA 1
ATOM 765 C C . SER A 1 97 ? 7.843 0.773 -21.134 1.00 81.12 97 SER A C 1
ATOM 767 O O . SER A 1 97 ? 8.385 1.173 -22.166 1.00 81.12 97 SER A O 1
ATOM 769 N N . ASP A 1 98 ? 8.295 1.123 -19.931 1.00 85.25 98 ASP A N 1
ATOM 770 C CA . ASP A 1 98 ? 9.436 2.011 -19.702 1.00 85.25 98 ASP A CA 1
ATOM 771 C C . ASP A 1 98 ? 10.733 1.444 -20.286 1.00 85.25 98 ASP A C 1
ATOM 773 O O . ASP A 1 98 ? 11.504 2.174 -20.911 1.00 85.25 98 ASP A O 1
ATOM 777 N N . ALA A 1 99 ? 10.964 0.137 -20.159 1.00 87.56 99 ALA A N 1
ATOM 778 C CA . ALA A 1 99 ? 12.120 -0.540 -20.734 1.00 87.56 99 ALA A CA 1
ATOM 779 C C . ALA A 1 99 ? 12.123 -0.446 -22.268 1.00 87.56 99 ALA A C 1
ATOM 781 O O . ALA A 1 99 ? 13.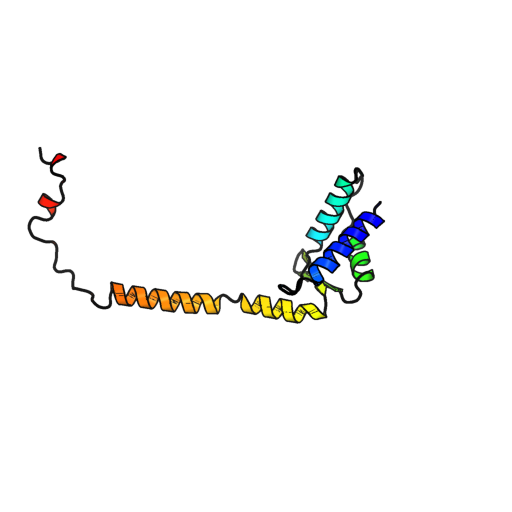165 -0.162 -22.869 1.00 87.56 99 ALA A O 1
ATOM 782 N N . VAL A 1 100 ? 10.962 -0.619 -22.908 1.00 91.38 100 VAL A N 1
ATOM 783 C CA . VAL A 1 100 ? 10.793 -0.438 -24.357 1.00 91.38 100 VAL A CA 1
ATOM 784 C C . VAL A 1 100 ? 11.053 1.016 -24.758 1.00 91.38 100 VAL A C 1
ATOM 786 O O . VAL A 1 100 ? 11.818 1.261 -25.698 1.00 91.38 100 VAL A O 1
ATOM 789 N N . HIS A 1 101 ? 10.495 1.993 -24.035 1.00 92.94 101 HIS A N 1
ATOM 790 C CA . HIS A 1 101 ? 10.747 3.415 -24.292 1.00 92.94 101 HIS A CA 1
ATOM 791 C C . HIS A 1 101 ? 12.236 3.762 -24.163 1.00 92.94 101 HIS A C 1
ATOM 793 O O . HIS A 1 101 ? 12.805 4.426 -25.037 1.00 92.94 101 HIS A O 1
ATOM 799 N N . LEU A 1 102 ? 12.895 3.262 -23.116 1.00 94.62 102 LEU A N 1
ATOM 800 C CA . LEU A 1 102 ? 14.316 3.478 -22.871 1.00 94.62 102 LEU A CA 1
ATOM 801 C C . LEU A 1 102 ? 15.174 2.862 -23.983 1.00 94.62 102 LEU A C 1
ATOM 803 O O . LEU A 1 102 ? 16.116 3.498 -24.462 1.00 94.62 102 LEU A O 1
ATOM 807 N N . ALA A 1 103 ? 14.834 1.653 -24.439 1.00 95.38 103 ALA A N 1
ATOM 808 C CA . ALA A 1 103 ? 15.523 0.992 -25.543 1.00 95.38 103 ALA A CA 1
ATOM 809 C C . ALA A 1 103 ? 15.415 1.798 -26.848 1.00 95.38 103 ALA A C 1
ATOM 811 O O . ALA A 1 103 ? 16.424 2.004 -27.531 1.00 95.38 103 ALA A O 1
ATOM 812 N N . HIS A 1 104 ? 14.224 2.317 -27.165 1.00 95.62 104 HIS A N 1
ATOM 813 C CA . HIS A 1 104 ? 14.016 3.190 -28.321 1.00 95.62 104 HIS A CA 1
ATOM 814 C C . HIS A 1 104 ? 14.834 4.484 -28.223 1.00 95.62 104 HIS A C 1
ATOM 816 O O . HIS A 1 104 ? 15.535 4.842 -29.176 1.00 95.62 104 HIS A O 1
ATOM 822 N N . ALA A 1 105 ? 14.806 5.160 -27.071 1.00 96.94 105 ALA A N 1
ATOM 823 C CA . ALA A 1 105 ? 15.585 6.376 -26.840 1.00 96.94 105 ALA A CA 1
ATOM 824 C C . ALA A 1 105 ? 17.095 6.118 -26.988 1.00 96.94 105 ALA A C 1
ATOM 826 O O . ALA A 1 105 ? 17.789 6.830 -27.720 1.00 96.94 105 ALA A O 1
ATOM 827 N N . ALA A 1 106 ? 17.602 5.044 -26.376 1.00 95.62 106 ALA A N 1
ATOM 828 C CA . ALA A 1 106 ? 19.000 4.640 -26.489 1.00 95.62 106 ALA A CA 1
ATOM 829 C C . ALA A 1 106 ? 19.401 4.327 -27.940 1.00 95.62 106 ALA A C 1
ATOM 831 O O . ALA A 1 106 ? 20.523 4.623 -28.356 1.00 95.62 106 ALA A O 1
ATOM 832 N N . GLN A 1 107 ? 18.497 3.748 -28.735 1.00 94.81 107 GLN A N 1
ATOM 833 C CA . GLN A 1 107 ? 18.747 3.468 -30.146 1.00 94.81 107 GLN A CA 1
ATOM 834 C C . GLN A 1 107 ? 18.850 4.751 -30.981 1.00 94.81 107 GLN A C 1
ATOM 836 O O . GLN A 1 107 ? 19.721 4.834 -31.850 1.00 94.81 107 GLN A O 1
ATOM 841 N N . ILE A 1 108 ? 18.009 5.754 -30.710 1.00 94.56 108 ILE A N 1
ATOM 842 C CA . ILE A 1 108 ? 18.078 7.072 -31.360 1.00 94.56 108 ILE A CA 1
ATOM 843 C C . ILE A 1 108 ? 19.422 7.738 -31.055 1.00 94.56 108 ILE A C 1
ATOM 845 O O . ILE A 1 108 ? 20.130 8.137 -31.980 1.00 94.56 108 ILE A O 1
ATOM 849 N N . VAL A 1 109 ? 19.815 7.781 -29.777 1.00 93.75 109 VAL A N 1
ATOM 850 C CA . VAL A 1 109 ? 21.099 8.358 -29.349 1.00 93.75 109 VAL A CA 1
ATOM 851 C C . VAL A 1 109 ? 22.269 7.621 -29.997 1.00 93.75 109 VAL A C 1
ATOM 853 O O . VAL A 1 109 ? 23.135 8.252 -30.598 1.00 93.75 109 VAL A O 1
ATOM 856 N N . ARG A 1 110 ? 22.268 6.282 -29.966 1.00 88.50 110 ARG A N 1
ATOM 857 C CA . ARG A 1 110 ? 23.301 5.464 -30.618 1.00 88.50 110 ARG A CA 1
ATOM 858 C C . ARG A 1 110 ? 23.389 5.764 -32.115 1.00 88.50 110 ARG A C 1
ATOM 860 O O . ARG A 1 110 ? 24.488 5.891 -32.642 1.00 88.50 110 ARG A O 1
ATOM 867 N N . ARG A 1 111 ? 22.258 5.903 -32.809 1.00 87.88 111 ARG A N 1
ATOM 868 C CA . ARG A 1 111 ? 22.251 6.253 -34.235 1.00 87.88 111 ARG A CA 1
ATOM 869 C C . ARG A 1 111 ? 22.812 7.650 -34.476 1.00 87.88 111 ARG A C 1
ATOM 871 O O . ARG A 1 111 ? 23.528 7.831 -35.446 1.00 87.88 111 ARG A O 1
ATOM 878 N N . HIS A 1 112 ? 22.531 8.617 -33.613 1.00 86.38 112 HIS A N 1
ATOM 879 C CA . HIS A 1 112 ? 23.108 9.950 -33.758 1.00 86.38 112 HIS A CA 1
ATOM 880 C C . HIS A 1 112 ? 24.624 9.952 -33.507 1.00 86.38 112 HIS A C 1
ATOM 882 O O . HIS A 1 112 ? 25.376 10.520 -34.289 1.00 86.38 112 HIS A O 1
ATOM 888 N N . MET A 1 113 ? 25.084 9.255 -32.464 1.00 84.75 113 MET A N 1
ATOM 889 C CA . MET A 1 113 ? 26.506 9.182 -32.110 1.00 84.75 113 MET A CA 1
ATOM 890 C C . MET A 1 113 ? 27.345 8.394 -33.123 1.00 84.75 113 MET A C 1
ATOM 892 O O . MET A 1 113 ? 28.499 8.739 -33.359 1.00 84.75 113 MET A O 1
ATOM 896 N N . PHE A 1 114 ? 26.790 7.319 -33.693 1.00 80.62 114 PHE A N 1
ATOM 897 C CA . PHE A 1 114 ? 27.553 6.348 -34.488 1.00 80.62 114 PHE A CA 1
ATOM 898 C C . PHE A 1 114 ? 27.046 6.164 -35.926 1.00 80.62 114 PHE A C 1
ATOM 900 O O . PHE A 1 114 ? 27.686 5.465 -36.706 1.00 80.62 114 PHE A O 1
ATOM 907 N N . GLY A 1 115 ? 25.908 6.754 -36.300 1.00 72.12 115 GLY A N 1
ATOM 908 C CA . GLY A 1 115 ? 25.328 6.631 -37.645 1.00 72.12 115 GLY A CA 1
ATOM 909 C C . GLY A 1 115 ? 26.096 7.405 -38.714 1.00 72.12 115 GLY A C 1
ATOM 910 O O . GLY A 1 115 ? 26.101 6.994 -39.868 1.00 72.12 115 GLY A O 1
ATOM 911 N N . GLU A 1 116 ? 26.807 8.461 -38.317 1.00 70.25 116 GLU A N 1
ATOM 912 C CA . GLU A 1 116 ? 27.807 9.156 -39.132 1.00 70.25 116 GLU A CA 1
ATOM 913 C C . GLU A 1 116 ? 29.185 9.037 -38.476 1.00 70.25 116 GLU A C 1
ATOM 915 O O . GLU A 1 116 ? 29.860 10.040 -38.244 1.00 70.25 116 GLU A O 1
ATOM 920 N N . ALA A 1 117 ? 29.595 7.822 -38.095 1.00 65.75 117 ALA A N 1
ATOM 921 C CA . ALA A 1 117 ? 30.929 7.603 -37.549 1.00 65.75 117 ALA A CA 1
ATOM 922 C C . ALA A 1 117 ? 31.984 8.057 -38.572 1.00 65.75 117 ALA A C 1
ATOM 924 O O . ALA A 1 117 ? 32.373 7.311 -39.471 1.00 65.75 117 ALA A O 1
ATOM 925 N N . LYS A 1 118 ? 32.443 9.307 -38.446 1.00 69.19 118 LYS A N 1
ATOM 926 C CA . LYS A 1 118 ? 33.618 9.791 -39.156 1.00 69.19 118 LYS A CA 1
ATOM 927 C C . LYS A 1 118 ? 34.785 8.962 -38.626 1.00 69.19 118 LYS A C 1
ATOM 929 O O . LYS A 1 118 ? 34.977 8.927 -37.407 1.00 69.19 118 LYS A O 1
ATOM 934 N N . PRO A 1 119 ? 35.528 8.253 -39.490 1.00 74.62 119 PRO A N 1
ATOM 935 C CA . PRO A 1 119 ? 36.690 7.512 -39.035 1.00 74.62 119 PRO A CA 1
ATOM 936 C C . PRO A 1 119 ? 37.624 8.486 -38.321 1.00 74.62 119 PRO A C 1
ATOM 938 O O . PRO A 1 119 ? 37.821 9.610 -38.780 1.00 74.62 119 PRO A O 1
ATOM 941 N N . PHE A 1 120 ? 38.166 8.074 -37.176 1.00 78.50 120 PHE A N 1
ATOM 942 C CA . PHE A 1 120 ? 39.184 8.862 -36.500 1.00 78.50 120 PHE A CA 1
ATOM 943 C C . PHE A 1 120 ? 40.388 8.986 -37.438 1.00 78.50 120 PHE A C 1
ATOM 945 O O . PHE A 1 120 ? 41.071 8.002 -37.712 1.00 78.50 120 PHE A O 1
ATOM 952 N N . THR A 1 121 ? 40.623 10.187 -37.961 1.00 81.19 121 THR A N 1
ATOM 953 C CA . THR A 1 121 ? 41.697 10.463 -38.926 1.00 81.19 121 THR A CA 1
ATOM 954 C C . THR A 1 121 ? 43.012 10.858 -38.252 1.00 81.19 121 THR A C 1
ATOM 956 O O . THR A 1 121 ? 43.909 11.358 -38.922 1.00 81.19 121 THR A O 1
ATOM 959 N N . GLY A 1 122 ? 43.140 10.644 -36.940 1.00 83.75 122 GLY A N 1
ATOM 960 C CA . GLY A 1 122 ? 44.254 11.156 -36.145 1.00 83.75 122 GLY A CA 1
ATOM 961 C C . GLY A 1 122 ? 43.974 12.543 -35.566 1.00 83.75 122 GLY A C 1
ATOM 962 O O . GLY A 1 122 ? 42.884 13.097 -35.724 1.00 83.75 122 GLY A O 1
ATOM 963 N N . PHE A 1 123 ? 44.965 13.089 -34.867 1.00 87.50 123 PHE A N 1
ATOM 964 C CA . PHE A 1 123 ? 44.917 14.454 -34.354 1.00 87.50 123 PHE A CA 1
ATOM 965 C C . PHE A 1 123 ? 45.488 15.441 -35.385 1.00 87.50 123 PHE A C 1
ATOM 967 O O . PHE A 1 123 ? 46.380 15.054 -36.144 1.00 87.50 123 PHE A O 1
ATOM 974 N N . PRO A 1 124 ? 45.005 16.697 -35.420 1.00 84.56 124 PRO A N 1
ATOM 975 C CA . PRO A 1 124 ? 45.610 17.746 -36.233 1.00 84.56 124 PRO A CA 1
ATOM 976 C C . PRO A 1 124 ? 47.092 17.947 -35.894 1.00 84.56 124 PRO A C 1
ATOM 978 O O . PRO A 1 124 ? 47.509 17.777 -34.747 1.00 84.56 124 PRO A O 1
ATOM 981 N N . GLU A 1 125 ? 47.883 18.325 -36.892 1.00 88.19 125 GLU A N 1
ATOM 982 C CA . GLU A 1 125 ? 49.284 18.697 -36.692 1.00 88.19 125 GLU A CA 1
ATOM 983 C C . GLU A 1 125 ? 49.364 19.920 -35.761 1.00 88.19 125 GLU A C 1
ATOM 985 O O . GLU A 1 125 ? 48.591 20.861 -35.925 1.00 88.19 125 GLU A O 1
ATOM 990 N N . GLY A 1 126 ? 50.240 19.888 -34.751 1.00 84.31 126 GLY A N 1
ATOM 991 C CA . GLY A 1 126 ? 50.354 20.961 -33.753 1.00 84.31 126 GLY A CA 1
ATOM 992 C C . GLY A 1 126 ? 49.345 20.906 -32.594 1.00 84.31 126 GLY A C 1
ATOM 993 O O . GLY A 1 126 ? 49.341 21.789 -31.737 1.00 84.31 126 GLY A O 1
ATOM 994 N N . CYS A 1 127 ? 48.473 19.886 -32.524 1.00 87.19 127 CYS A N 1
ATOM 995 C CA . CYS A 1 127 ? 47.409 19.864 -31.513 1.00 87.19 127 CYS A CA 1
ATOM 996 C C . CYS A 1 127 ? 47.935 19.834 -30.072 1.00 87.19 127 CYS A C 1
ATOM 998 O O . CYS A 1 127 ? 47.223 20.244 -29.160 1.00 87.19 127 CYS A O 1
ATOM 1000 N N . GLN A 1 128 ? 49.136 19.296 -29.838 1.00 82.00 128 GLN A N 1
ATOM 1001 C CA . GLN A 1 128 ? 49.708 19.194 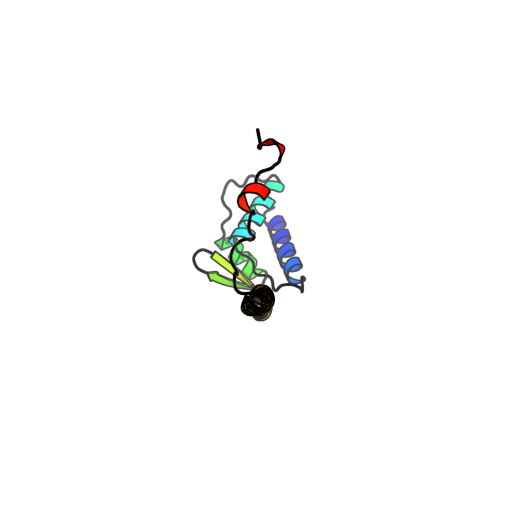-28.497 1.00 82.00 128 GLN A CA 1
ATOM 1002 C C . GLN A 1 128 ? 50.180 20.564 -28.022 1.00 82.00 128 GLN A C 1
ATOM 1004 O O . GLN A 1 128 ? 49.877 20.960 -26.901 1.00 82.00 128 GLN A O 1
ATOM 1009 N N . GLU A 1 129 ? 50.847 21.301 -28.903 1.00 82.69 129 GLU A N 1
ATOM 1010 C CA . GLU A 1 129 ? 51.334 22.657 -28.689 1.00 82.69 129 GLU A CA 1
ATOM 1011 C C . GLU A 1 129 ? 50.171 23.636 -28.480 1.00 82.69 129 GLU A C 1
ATOM 1013 O O . GLU A 1 129 ? 50.219 24.471 -27.580 1.00 82.69 129 GLU A O 1
ATOM 1018 N N . GLU A 1 130 ? 49.089 23.484 -29.249 1.00 82.12 130 GLU A N 1
ATOM 1019 C CA . GLU A 1 130 ? 47.875 24.305 -29.139 1.00 82.12 130 GLU A CA 1
ATOM 1020 C C . GLU A 1 130 ? 46.979 23.936 -27.944 1.00 82.12 130 GLU A C 1
ATOM 1022 O O . GLU A 1 130 ? 46.154 24.742 -27.510 1.00 82.12 130 GLU A O 1
ATOM 1027 N N . SER A 1 131 ? 47.131 22.729 -27.385 1.00 84.19 131 SER A N 1
ATOM 1028 C CA . SER A 1 131 ? 46.368 22.283 -26.207 1.00 84.19 131 SER A CA 1
ATOM 1029 C C . SER A 1 131 ? 46.915 22.842 -24.894 1.00 84.19 131 SER A C 1
ATOM 1031 O O . SER A 1 131 ? 46.254 22.723 -23.858 1.00 84.19 131 SER A O 1
ATOM 1033 N N . VAL A 1 132 ? 48.115 23.430 -24.907 1.00 82.12 132 VAL A N 1
ATOM 1034 C CA . VAL A 1 132 ? 48.711 24.048 -23.722 1.00 82.12 132 VAL A CA 1
ATOM 1035 C C . VAL A 1 132 ? 48.200 25.488 -23.605 1.00 82.12 132 VAL A C 1
ATOM 1037 O O . VAL A 1 132 ? 48.450 26.302 -24.493 1.00 82.12 132 VAL A O 1
ATOM 1040 N N . PRO A 1 133 ? 47.502 25.851 -22.509 1.00 82.81 133 PRO A N 1
ATOM 1041 C CA . PRO A 1 133 ? 47.088 27.226 -22.272 1.00 82.81 133 PRO A CA 1
ATOM 1042 C C . PRO A 1 133 ? 48.289 28.178 -22.361 1.00 82.81 133 PRO A C 1
ATOM 1044 O O . PRO A 1 133 ? 49.315 27.885 -21.745 1.00 82.81 133 PRO A O 1
ATOM 1047 N N . PRO A 1 134 ? 48.169 29.350 -23.015 1.00 78.12 134 PRO A N 1
ATOM 1048 C CA . PRO A 1 134 ? 49.281 30.294 -23.170 1.00 78.12 134 PRO A CA 1
ATOM 1049 C C . PRO A 1 134 ? 49.937 30.718 -21.848 1.00 78.12 134 PRO A C 1
ATOM 1051 O O . PRO A 1 134 ? 51.104 31.078 -21.817 1.00 78.12 134 PRO A O 1
ATOM 1054 N N . LEU A 1 135 ? 49.195 30.627 -20.740 1.00 81.25 135 LEU A N 1
ATOM 1055 C CA . LEU A 1 135 ? 49.671 30.882 -19.377 1.00 81.25 135 LEU A CA 1
ATOM 1056 C C . LEU A 1 135 ? 50.714 29.867 -18.870 1.00 81.25 135 LEU A C 1
ATOM 1058 O O . LEU A 1 135 ? 51.355 30.124 -17.856 1.00 81.25 135 LEU A O 1
ATOM 1062 N N . LEU A 1 136 ? 50.846 28.713 -19.527 1.00 77.94 136 LEU A N 1
ATOM 1063 C CA . LEU A 1 136 ? 51.784 27.638 -19.187 1.00 77.94 136 LEU A CA 1
ATOM 1064 C C . LEU A 1 136 ? 52.946 27.524 -20.188 1.00 77.94 136 LEU A C 1
ATOM 1066 O O . LEU A 1 136 ? 53.814 26.671 -20.010 1.00 77.94 136 LEU A O 1
ATOM 1070 N N . LEU A 1 137 ? 52.973 28.371 -21.221 1.00 75.75 137 LEU A N 1
ATOM 1071 C CA . LEU A 1 137 ? 54.088 28.494 -22.157 1.00 75.75 137 LEU A CA 1
ATOM 1072 C C . LEU A 1 137 ? 55.042 29.565 -21.605 1.00 75.75 137 LEU A C 1
ATOM 1074 O O . LEU A 1 137 ? 54.765 30.758 -21.711 1.00 75.75 137 LEU A O 1
ATOM 1078 N N . ALA A 1 138 ? 56.095 29.116 -20.917 1.00 69.50 138 ALA A N 1
ATOM 1079 C CA . ALA A 1 138 ? 57.107 29.962 -20.275 1.00 69.50 138 ALA A CA 1
ATOM 1080 C C . ALA A 1 138 ? 58.128 30.534 -21.269 1.00 69.50 138 ALA A C 1
ATOM 1082 O O . ALA A 1 138 ? 58.481 29.813 -22.231 1.00 69.50 138 ALA A O 1
#